Protein AF-A0A938VB19-F1 (afdb_monomer)

Secondary structure (DSSP, 8-state):
-EEEEEEEEEEEEE-SSS-EEEEEEEEEEEESSPPTTHHHHHHHHHHHHHSSEEEEEEEEEEEEE-HHHHHHHSEEETTEEEEEEE-

Radius of gyration: 13.33 Å; Cα contacts (8 Å, |Δi|>4): 165; chains: 1; bounding box: 31×25×37 Å

pLDDT: mean 94.77, std 3.01, range [77.88, 98.06]

Sequence (87 aa):
MERFAIVLFRLIAPDGNGGFLDVGGGVVLLAEPRPENWHMRFSAIARKRFRRILGACVESGYATLNRGLVESYCHFEEGIFWQGGER

Nearest PDB structures (foldseek):
  5tzn-assembly1_F  TM=3.719E-01  e=1.999E-01  Murid betaherpesvirus 1
  5fll-assembly1_A  TM=4.500E-01  e=4.226E+00  Bacillus subtilis
  5fll-assembly1_B  TM=3.537E-01  e=3.783E+00  Bacillus subtilis
  6zu5-assembly1_LS0  TM=3.682E-01  e=7.361E+00  Paranosema locustae
  5h7f-assembly1_A  TM=1.844E-01  e=9.189E+00  Deinococcus radiodurans

Structure (mmCIF, N/CA/C/O backbone):
data_AF-A0A938VB19-F1
#
_entry.id   AF-A0A938VB19-F1
#
loop_
_atom_site.group_PDB
_atom_site.id
_atom_site.type_symbol
_atom_site.label_atom_id
_atom_site.label_alt_id
_atom_site.label_comp_id
_atom_site.label_asym_id
_atom_site.label_entity_id
_atom_site.label_seq_id
_atom_site.pdbx_PDB_ins_code
_atom_site.Cartn_x
_atom_site.Cartn_y
_atom_site.Cartn_z
_atom_site.occupancy
_atom_site.B_iso_or_equiv
_atom_site.auth_seq_id
_atom_site.auth_comp_id
_atom_site.auth_asym_id
_atom_site.auth_atom_id
_atom_site.pdbx_PDB_model_num
ATOM 1 N N . MET A 1 1 ? -15.302 2.835 15.194 1.00 91.62 1 MET A N 1
ATOM 2 C CA . MET A 1 1 ? -15.193 3.007 13.729 1.00 91.62 1 MET A CA 1
ATOM 3 C C . MET A 1 1 ? -14.335 4.236 13.485 1.00 91.62 1 MET A C 1
ATOM 5 O O . MET A 1 1 ? -14.480 5.190 14.235 1.00 91.62 1 MET A O 1
ATOM 9 N N . GLU A 1 2 ? -13.435 4.195 12.512 1.00 95.88 2 GLU A N 1
ATOM 10 C CA . GLU A 1 2 ? -12.429 5.228 12.227 1.00 95.88 2 GLU A CA 1
ATOM 11 C C . GLU A 1 2 ? -12.430 5.522 10.719 1.00 95.88 2 GLU A C 1
ATOM 13 O O . GLU A 1 2 ? -12.738 4.636 9.918 1.00 95.88 2 GLU A O 1
ATOM 18 N N . ARG A 1 3 ? -12.160 6.771 10.325 1.00 97.44 3 ARG A N 1
ATOM 19 C CA . ARG A 1 3 ? -12.117 7.174 8.913 1.00 97.44 3 ARG A CA 1
ATOM 20 C C . ARG A 1 3 ? -10.715 6.938 8.364 1.00 97.44 3 ARG A C 1
ATOM 22 O O . ARG A 1 3 ? -9.742 7.379 8.964 1.00 97.44 3 ARG A O 1
ATOM 29 N N . PHE A 1 4 ? -10.635 6.291 7.210 1.00 97.88 4 PHE A N 1
ATOM 30 C CA . PHE A 1 4 ? -9.394 6.027 6.499 1.00 97.88 4 PHE A CA 1
ATOM 31 C C . PHE A 1 4 ? -9.439 6.656 5.111 1.00 97.88 4 PHE A C 1
ATOM 33 O O . PHE A 1 4 ? -10.445 6.519 4.410 1.00 97.88 4 PHE A O 1
ATOM 40 N N . ALA A 1 5 ? -8.350 7.300 4.698 1.00 97.50 5 ALA A N 1
ATOM 41 C CA . ALA A 1 5 ? -8.089 7.551 3.288 1.00 97.50 5 ALA A CA 1
ATOM 42 C C . ALA A 1 5 ? -7.624 6.250 2.624 1.00 97.50 5 ALA A C 1
ATOM 44 O O . ALA A 1 5 ? -6.787 5.526 3.170 1.00 97.50 5 ALA A O 1
ATOM 45 N N . ILE A 1 6 ? -8.170 5.968 1.446 1.00 97.62 6 ILE A N 1
ATOM 46 C CA . ILE A 1 6 ? -7.849 4.794 0.640 1.00 97.62 6 ILE A CA 1
ATOM 47 C C . ILE A 1 6 ? -6.977 5.249 -0.519 1.00 97.62 6 ILE A C 1
ATOM 49 O O . ILE A 1 6 ? -7.406 6.056 -1.346 1.00 97.62 6 ILE A O 1
ATOM 53 N N . VAL A 1 7 ? -5.770 4.703 -0.609 1.00 98.06 7 VAL A N 1
ATOM 54 C CA . VAL A 1 7 ? -4.837 5.008 -1.691 1.00 98.06 7 VAL A CA 1
ATOM 55 C C . VAL A 1 7 ? -4.438 3.726 -2.397 1.00 98.06 7 VAL A C 1
ATOM 57 O O . VAL A 1 7 ? -3.956 2.788 -1.773 1.00 98.06 7 VAL A O 1
ATOM 60 N N . LEU A 1 8 ? -4.616 3.679 -3.711 1.00 98.00 8 LEU A N 1
ATOM 61 C CA . LEU A 1 8 ? -4.107 2.592 -4.536 1.00 98.00 8 LEU A CA 1
ATOM 62 C C . LEU A 1 8 ? -2.647 2.873 -4.872 1.00 98.00 8 LEU A C 1
ATOM 64 O O . LEU A 1 8 ? -2.327 3.972 -5.323 1.00 98.00 8 LEU A O 1
ATOM 68 N N . PHE A 1 9 ? -1.770 1.892 -4.683 1.00 97.19 9 PHE A N 1
ATOM 69 C CA . PHE A 1 9 ? -0.360 2.014 -5.042 1.00 97.19 9 PHE A CA 1
ATOM 70 C C . PHE A 1 9 ? 0.021 1.033 -6.144 1.00 97.19 9 PHE A C 1
ATOM 72 O O . PHE A 1 9 ? -0.519 -0.073 -6.228 1.00 97.19 9 PHE A O 1
ATOM 79 N N . ARG A 1 10 ? 0.994 1.431 -6.964 1.00 96.88 10 ARG A N 1
ATOM 80 C CA . ARG A 1 10 ? 1.662 0.559 -7.933 1.00 96.88 10 ARG A CA 1
ATOM 81 C C . ARG A 1 10 ? 3.106 0.309 -7.532 1.00 96.88 10 ARG A C 1
ATOM 83 O O . ARG A 1 10 ? 3.759 1.179 -6.958 1.00 96.88 10 ARG A O 1
ATOM 90 N N . LEU A 1 11 ? 3.606 -0.871 -7.869 1.00 96.56 11 LEU A N 1
ATOM 91 C CA . LEU A 1 11 ? 5.027 -1.195 -7.821 1.00 96.56 11 LEU A CA 1
ATOM 92 C C . LEU A 1 11 ? 5.550 -1.263 -9.246 1.00 96.56 11 LEU A C 1
ATOM 94 O O . LEU A 1 11 ? 4.916 -1.882 -10.101 1.00 96.56 11 LEU A O 1
ATOM 98 N N . ILE A 1 12 ? 6.707 -0.652 -9.481 1.00 95.88 12 ILE A N 1
ATOM 99 C CA . ILE A 1 12 ? 7.333 -0.617 -10.801 1.00 95.88 12 ILE A CA 1
ATOM 100 C C . ILE A 1 12 ? 8.756 -1.176 -10.768 1.00 95.88 12 ILE A C 1
ATOM 102 O O . ILE A 1 12 ? 9.453 -1.106 -9.747 1.00 95.88 12 ILE A O 1
ATOM 106 N N . ALA A 1 13 ? 9.190 -1.721 -11.903 1.00 94.31 13 ALA A N 1
ATOM 107 C CA . ALA A 1 13 ? 10.560 -2.167 -12.142 1.00 94.31 13 ALA A CA 1
ATOM 108 C C . ALA A 1 13 ? 11.056 -1.690 -13.520 1.00 94.31 13 ALA A C 1
ATOM 110 O O . ALA A 1 13 ? 10.232 -1.523 -14.420 1.00 94.31 13 ALA A O 1
ATOM 111 N N . PRO A 1 14 ? 12.372 -1.478 -13.705 1.00 94.12 14 PRO A N 1
ATOM 112 C CA . PRO A 1 14 ? 12.935 -1.171 -15.018 1.00 94.12 14 PRO A CA 1
ATOM 113 C C . PRO A 1 14 ? 12.666 -2.297 -16.022 1.00 94.12 14 PRO A C 1
ATOM 115 O O . PRO A 1 14 ? 12.786 -3.471 -15.676 1.00 94.12 14 PRO A O 1
ATOM 118 N N . ASP A 1 15 ? 12.353 -1.939 -17.264 1.00 93.38 15 ASP A N 1
ATOM 119 C CA . ASP A 1 15 ? 12.028 -2.892 -18.337 1.00 93.38 15 ASP A CA 1
ATOM 120 C C . ASP A 1 15 ? 13.231 -3.317 -19.199 1.00 93.38 15 ASP A C 1
ATOM 122 O O . ASP A 1 15 ? 13.088 -4.105 -20.130 1.00 93.38 15 ASP A O 1
ATOM 126 N N . GLY A 1 16 ? 14.421 -2.790 -18.895 1.00 88.75 16 GLY A N 1
ATOM 127 C CA . GLY A 1 16 ? 15.654 -3.019 -19.657 1.00 88.75 16 GLY A CA 1
ATOM 128 C C . GLY A 1 16 ? 15.837 -2.110 -20.881 1.00 88.75 16 GLY A C 1
ATOM 129 O O . GLY A 1 16 ? 16.953 -2.018 -21.383 1.00 88.75 16 GLY A O 1
ATOM 130 N N . ASN A 1 17 ? 14.802 -1.378 -21.304 1.00 92.88 17 ASN A N 1
ATOM 131 C CA . ASN A 1 17 ? 14.798 -0.468 -22.459 1.00 92.88 17 ASN A CA 1
ATOM 132 C C . ASN A 1 17 ? 14.716 1.016 -22.052 1.00 92.88 17 ASN A C 1
ATOM 134 O O . ASN A 1 17 ? 14.410 1.882 -22.870 1.00 92.88 17 ASN A O 1
ATOM 138 N N . GLY A 1 18 ? 14.984 1.317 -20.779 1.00 88.50 18 GLY A N 1
ATOM 139 C CA . GLY A 1 18 ? 14.883 2.667 -20.217 1.00 88.50 18 GLY A CA 1
ATOM 140 C C . GLY A 1 18 ? 13.469 3.059 -19.773 1.00 88.50 18 GLY A C 1
ATOM 141 O O . GLY A 1 18 ? 13.271 4.192 -19.337 1.00 88.50 18 GLY A O 1
ATOM 142 N N . GLY A 1 19 ? 12.505 2.140 -19.854 1.00 93.62 19 GLY A N 1
ATOM 143 C CA . GLY A 1 19 ? 11.149 2.294 -19.346 1.00 93.62 19 GLY A CA 1
ATOM 144 C C . GLY A 1 19 ? 10.939 1.637 -17.981 1.00 93.62 19 GLY A C 1
ATOM 145 O O . GLY A 1 19 ? 11.852 1.087 -17.356 1.00 93.62 19 GLY A O 1
ATOM 146 N N . PHE A 1 20 ? 9.691 1.696 -17.520 1.00 94.81 20 PHE A N 1
ATOM 147 C CA . PHE A 1 20 ? 9.232 1.043 -16.299 1.00 94.81 20 PHE A CA 1
ATOM 148 C C . PHE A 1 20 ? 7.985 0.214 -16.594 1.00 94.81 20 PHE A C 1
ATOM 150 O O . PHE A 1 20 ? 7.094 0.656 -17.318 1.00 94.81 20 PHE A O 1
ATOM 157 N N . LEU A 1 21 ? 7.909 -0.967 -15.987 1.00 94.75 21 LEU A N 1
ATOM 158 C CA . LEU A 1 21 ? 6.751 -1.852 -16.046 1.00 94.75 21 LEU A CA 1
ATOM 159 C C . LEU A 1 21 ? 6.086 -1.946 -14.679 1.00 94.75 21 LEU A C 1
ATOM 161 O O . LEU A 1 21 ? 6.766 -1.988 -13.651 1.00 94.75 21 LEU A O 1
ATOM 165 N N . ASP A 1 22 ? 4.757 -2.035 -14.689 1.00 94.88 22 ASP A N 1
ATOM 166 C CA . ASP A 1 22 ? 3.963 -2.357 -13.508 1.00 94.88 22 ASP A CA 1
ATOM 167 C C . ASP A 1 22 ? 4.185 -3.830 -13.136 1.00 94.88 22 ASP A C 1
ATOM 169 O O . ASP A 1 22 ? 3.838 -4.740 -13.890 1.00 94.88 22 ASP A O 1
ATOM 173 N N . VAL A 1 23 ? 4.740 -4.062 -11.949 1.00 95.50 23 VAL A N 1
ATOM 174 C CA . VAL A 1 23 ? 5.068 -5.403 -11.431 1.00 95.50 23 VAL A CA 1
ATOM 175 C C . VAL A 1 23 ? 4.244 -5.783 -10.206 1.00 95.50 23 VAL A C 1
ATOM 177 O O . VAL A 1 23 ? 4.454 -6.835 -9.615 1.00 95.50 23 VAL A O 1
ATOM 180 N N . GLY A 1 24 ? 3.309 -4.932 -9.791 1.00 96.06 24 GLY A N 1
ATOM 181 C CA . GLY A 1 24 ? 2.519 -5.168 -8.594 1.00 96.06 24 GLY A CA 1
ATOM 182 C C . GLY A 1 24 ? 1.753 -3.943 -8.134 1.00 96.06 24 GLY A C 1
ATOM 183 O O . GLY A 1 24 ? 1.720 -2.906 -8.801 1.00 96.06 24 GLY A O 1
ATOM 184 N N . GLY A 1 25 ? 1.141 -4.066 -6.966 1.00 96.38 25 GLY A N 1
ATOM 185 C CA . GLY A 1 25 ? 0.384 -2.989 -6.356 1.00 96.38 25 GLY A CA 1
ATOM 186 C C . GLY A 1 25 ? -0.531 -3.467 -5.245 1.00 96.38 25 GLY A C 1
ATOM 187 O O . GLY A 1 25 ? -0.489 -4.624 -4.820 1.00 96.38 25 GLY A O 1
ATOM 188 N N . GLY A 1 26 ? -1.370 -2.551 -4.785 1.00 96.94 26 GLY A N 1
ATOM 189 C CA . GLY A 1 26 ? -2.295 -2.823 -3.703 1.00 96.94 26 GLY A CA 1
ATOM 190 C C . GLY A 1 26 ? -2.964 -1.569 -3.175 1.00 96.94 26 GLY A C 1
ATOM 191 O O . GLY A 1 26 ? -3.131 -0.580 -3.892 1.00 96.94 26 GLY A O 1
ATOM 192 N N . VAL A 1 27 ? -3.334 -1.624 -1.902 1.00 97.62 27 VAL A N 1
ATOM 193 C CA . VAL A 1 27 ? -4.001 -0.545 -1.183 1.00 97.62 27 VAL A CA 1
ATOM 194 C C . VAL A 1 27 ? -3.197 -0.137 0.045 1.00 97.62 27 VAL A C 1
ATOM 196 O O . VAL A 1 27 ? -2.653 -0.975 0.760 1.00 97.62 27 VAL A O 1
ATOM 199 N N . VAL A 1 28 ? -3.148 1.165 0.289 1.00 97.75 28 VAL A N 1
ATOM 200 C CA . VAL A 1 28 ? -2.729 1.795 1.535 1.00 97.75 28 VAL A CA 1
ATOM 201 C C . VAL A 1 28 ? -3.970 2.380 2.198 1.00 97.75 28 VAL A C 1
ATOM 203 O O . VAL A 1 28 ? -4.762 3.067 1.550 1.00 97.75 28 VAL A O 1
ATOM 206 N N . LEU A 1 29 ? -4.129 2.117 3.490 1.00 97.62 29 LEU A N 1
ATOM 207 C CA . LEU A 1 29 ? -5.160 2.705 4.331 1.00 97.62 29 LEU A CA 1
ATOM 208 C C . LEU A 1 29 ? -4.483 3.612 5.362 1.00 97.62 29 LEU A C 1
ATOM 210 O O . LEU A 1 29 ? -3.642 3.176 6.151 1.00 97.62 29 LEU A O 1
ATOM 214 N N . LEU A 1 30 ? -4.849 4.889 5.347 1.00 97.12 30 LEU A N 1
ATOM 215 C CA . LEU A 1 30 ? -4.291 5.902 6.240 1.00 97.12 30 LEU A CA 1
ATOM 216 C C . LEU A 1 30 ? -5.386 6.382 7.178 1.00 97.12 30 LEU A C 1
ATOM 218 O O . LEU A 1 30 ? -6.364 6.964 6.717 1.00 97.12 30 LEU A O 1
ATOM 222 N N . ALA A 1 31 ? -5.227 6.125 8.473 1.00 95.94 31 ALA A N 1
ATOM 223 C CA . ALA A 1 31 ? -6.112 6.672 9.493 1.00 95.94 31 ALA A CA 1
ATOM 224 C C . ALA A 1 31 ? -6.102 8.206 9.433 1.00 95.94 31 ALA A C 1
ATOM 226 O O . ALA A 1 31 ? -5.032 8.805 9.335 1.00 95.94 31 ALA A O 1
ATOM 227 N N . GLU A 1 32 ? -7.278 8.830 9.485 1.00 95.38 32 GLU A N 1
ATOM 228 C CA . GLU A 1 32 ? -7.402 10.286 9.525 1.00 95.38 32 GLU A CA 1
ATOM 229 C C . GLU A 1 32 ? -7.302 10.815 10.971 1.00 95.38 32 GLU A C 1
ATOM 231 O O . GLU A 1 32 ? -7.997 10.298 11.851 1.00 95.38 32 GLU A O 1
ATOM 236 N N . PRO A 1 33 ? -6.501 11.867 11.232 1.00 93.75 33 PRO A N 1
ATOM 237 C CA . PRO A 1 33 ? -5.689 12.614 10.268 1.00 93.75 33 PRO A CA 1
ATOM 238 C C . PRO A 1 33 ? -4.440 11.841 9.822 1.00 93.75 33 PRO A C 1
ATOM 240 O O . PRO A 1 33 ? -3.680 11.329 10.650 1.00 93.75 33 PRO A O 1
ATOM 243 N N . ARG A 1 34 ? -4.198 11.790 8.506 1.00 92.00 34 ARG A N 1
ATOM 244 C CA . ARG A 1 34 ? -3.036 11.072 7.963 1.00 92.00 34 ARG A CA 1
ATOM 245 C C . ARG A 1 34 ? -1.726 11.845 8.170 1.00 92.00 34 ARG A C 1
ATOM 247 O O . ARG A 1 34 ? -1.722 13.072 8.064 1.00 92.00 34 ARG A O 1
ATOM 254 N N . PRO A 1 35 ? -0.585 11.163 8.383 1.00 90.19 35 PRO A N 1
ATOM 255 C CA . PRO A 1 35 ? 0.714 11.828 8.442 1.00 90.19 35 PRO A CA 1
ATOM 256 C C . PRO A 1 35 ? 1.047 12.519 7.113 1.00 90.19 35 PRO A C 1
ATOM 258 O O . PRO A 1 35 ? 0.973 11.885 6.065 1.00 90.19 35 PRO A O 1
ATOM 261 N N . GLU A 1 36 ? 1.504 13.773 7.133 1.00 92.94 36 GLU A N 1
ATOM 262 C CA . GLU A 1 36 ? 1.904 14.495 5.907 1.00 92.94 36 GLU A CA 1
ATOM 263 C C . GLU A 1 36 ? 3.002 13.761 5.122 1.00 92.94 36 GLU A C 1
ATOM 265 O O . GLU A 1 36 ? 3.015 13.741 3.894 1.00 92.94 36 GLU A O 1
ATOM 270 N N . ASN A 1 37 ? 3.904 13.086 5.838 1.00 95.19 37 ASN A N 1
ATOM 271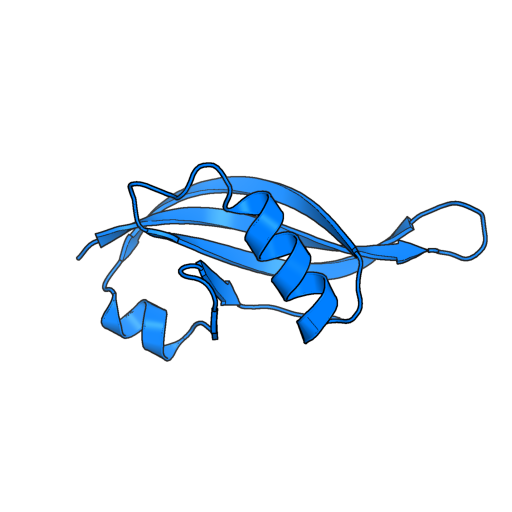 C CA . ASN A 1 37 ? 5.016 12.341 5.258 1.00 95.19 37 ASN A CA 1
ATOM 272 C C . ASN A 1 37 ? 4.699 10.871 4.939 1.00 95.19 37 ASN A C 1
ATOM 274 O O . ASN A 1 37 ? 5.630 10.081 4.749 1.00 95.19 37 ASN A O 1
ATOM 278 N N . TRP A 1 38 ? 3.422 10.480 4.873 1.00 95.12 38 TRP A N 1
ATOM 279 C CA . TRP A 1 38 ? 3.035 9.086 4.643 1.00 95.12 38 TRP A CA 1
ATOM 280 C C . TRP A 1 38 ? 3.648 8.509 3.358 1.00 95.12 38 TRP A C 1
ATOM 282 O O . TRP A 1 38 ? 4.102 7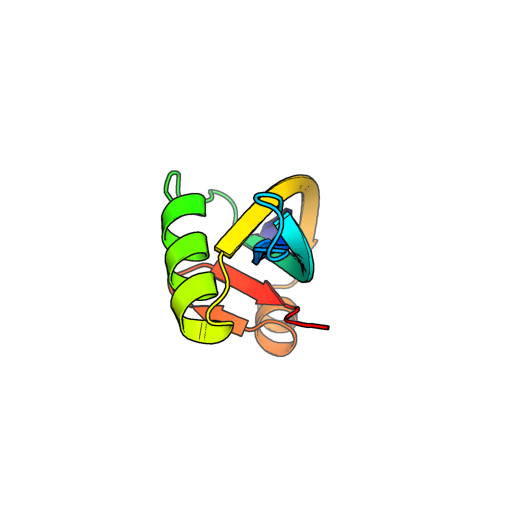.368 3.367 1.00 95.12 38 TRP A O 1
ATOM 292 N N . HIS A 1 39 ? 3.741 9.296 2.278 1.00 94.94 39 HIS A N 1
ATOM 293 C CA . HIS A 1 39 ? 4.318 8.845 1.006 1.00 94.94 39 HIS A CA 1
ATOM 294 C C . HIS A 1 39 ? 5.785 8.423 1.155 1.00 94.94 39 HIS A C 1
ATOM 296 O O . HIS A 1 39 ? 6.199 7.400 0.609 1.00 94.94 39 HIS A O 1
ATOM 302 N N . MET A 1 40 ? 6.578 9.192 1.910 1.00 94.44 40 MET A N 1
ATOM 303 C CA . MET A 1 40 ? 7.992 8.882 2.144 1.00 94.44 40 MET A CA 1
ATOM 304 C C . MET A 1 40 ? 8.146 7.609 2.980 1.00 94.44 40 MET A C 1
ATOM 306 O O . MET A 1 40 ? 8.953 6.748 2.632 1.00 94.44 40 MET A O 1
ATOM 310 N N . ARG A 1 41 ? 7.322 7.454 4.024 1.00 95.44 41 ARG A N 1
ATOM 311 C CA . ARG A 1 41 ? 7.279 6.234 4.848 1.00 95.44 41 ARG A CA 1
ATOM 312 C C . ARG A 1 41 ? 6.882 5.017 4.017 1.00 95.44 41 ARG A C 1
ATOM 314 O O . ARG A 1 41 ? 7.561 3.995 4.039 1.00 95.44 41 ARG A O 1
ATOM 321 N N . PHE A 1 42 ? 5.836 5.138 3.200 1.00 95.69 42 PHE A N 1
ATOM 322 C CA . PHE A 1 42 ? 5.384 4.023 2.374 1.00 95.69 42 PHE A CA 1
ATOM 323 C C . PHE A 1 42 ? 6.386 3.659 1.271 1.00 95.69 42 PHE A C 1
ATOM 325 O O . PHE A 1 42 ? 6.568 2.483 0.971 1.00 95.69 42 PHE A O 1
ATOM 332 N N . SER A 1 43 ? 7.118 4.633 0.724 1.00 94.75 43 SER A N 1
ATOM 333 C CA . SER A 1 43 ? 8.235 4.366 -0.192 1.00 94.75 43 SER A CA 1
ATOM 334 C C . SER A 1 43 ? 9.350 3.550 0.479 1.00 94.75 43 SER A C 1
ATOM 336 O O . SER A 1 43 ? 9.888 2.618 -0.125 1.00 94.75 43 SER A O 1
ATOM 338 N N . ALA A 1 44 ? 9.662 3.829 1.751 1.00 94.25 44 ALA A N 1
ATOM 339 C CA . ALA A 1 44 ? 10.612 3.032 2.530 1.00 94.25 44 ALA A CA 1
ATOM 340 C C . ALA A 1 44 ? 10.099 1.602 2.784 1.00 94.25 44 ALA A C 1
ATOM 342 O O . ALA A 1 44 ? 10.846 0.639 2.586 1.00 94.25 44 ALA A O 1
ATOM 343 N N . ILE A 1 45 ? 8.815 1.451 3.131 1.00 94.19 45 ILE A N 1
ATOM 344 C CA . ILE A 1 45 ? 8.157 0.143 3.276 1.00 94.19 45 ILE A CA 1
ATOM 345 C C . ILE A 1 45 ? 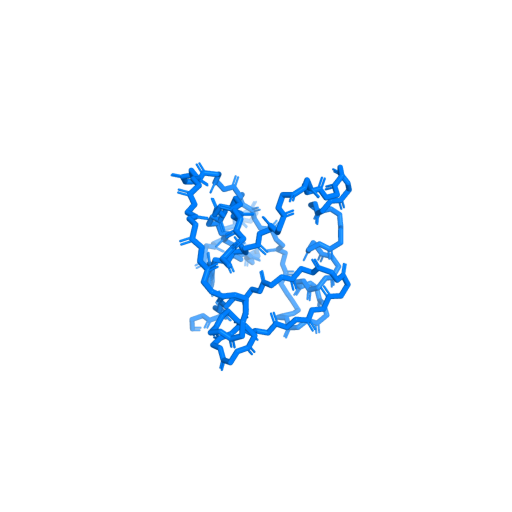8.235 -0.644 1.962 1.00 94.19 45 ILE A C 1
ATOM 347 O O . ILE A 1 45 ? 8.675 -1.793 1.969 1.00 94.19 45 ILE A O 1
ATOM 351 N N . ALA A 1 46 ? 7.893 -0.028 0.828 1.00 93.75 46 ALA A N 1
ATOM 352 C CA . ALA A 1 46 ? 7.903 -0.690 -0.474 1.00 93.75 46 ALA A CA 1
ATOM 353 C C . ALA A 1 46 ? 9.302 -1.206 -0.858 1.00 93.75 46 ALA A C 1
ATOM 355 O O . ALA A 1 46 ? 9.451 -2.350 -1.298 1.00 93.75 46 ALA A O 1
ATOM 356 N N . ARG A 1 47 ? 10.347 -0.405 -0.606 1.00 92.25 47 ARG A N 1
ATOM 357 C CA . ARG A 1 47 ? 11.747 -0.818 -0.808 1.00 92.25 47 ARG A CA 1
ATOM 358 C C . ARG A 1 47 ? 12.137 -1.990 0.091 1.00 92.25 47 ARG A C 1
ATOM 360 O O . ARG A 1 47 ? 12.819 -2.903 -0.366 1.00 92.25 47 ARG A O 1
ATOM 367 N N . LYS A 1 48 ? 11.706 -1.983 1.354 1.00 93.19 48 LYS A N 1
ATOM 368 C CA . LYS A 1 48 ? 12.032 -3.030 2.332 1.00 93.19 48 LYS A CA 1
ATOM 369 C C . LYS A 1 48 ? 11.295 -4.342 2.054 1.00 93.19 48 LYS A C 1
ATOM 371 O O . LYS A 1 48 ? 11.900 -5.406 2.162 1.00 93.19 48 LYS A O 1
ATOM 376 N N . ARG A 1 49 ? 10.000 -4.272 1.732 1.00 94.38 49 ARG A N 1
ATOM 377 C CA . ARG A 1 49 ? 9.110 -5.440 1.629 1.00 94.38 49 ARG A CA 1
ATOM 378 C C . ARG A 1 49 ? 9.091 -6.070 0.249 1.00 94.38 49 ARG A C 1
ATOM 380 O O . ARG A 1 49 ? 9.129 -7.289 0.166 1.00 94.38 49 ARG A O 1
ATOM 387 N N . PHE A 1 50 ? 9.099 -5.260 -0.805 1.00 91.62 50 PHE A N 1
ATOM 388 C CA . PHE A 1 50 ? 8.998 -5.753 -2.181 1.00 91.62 50 PHE A CA 1
ATOM 389 C C . PHE A 1 50 ? 10.315 -5.646 -2.945 1.00 91.62 50 PHE A C 1
ATOM 391 O O . PHE A 1 50 ? 10.432 -6.172 -4.041 1.00 91.62 50 PHE A O 1
ATOM 398 N N . ARG A 1 51 ? 11.316 -4.922 -2.416 1.00 89.19 51 ARG A N 1
ATOM 399 C CA . ARG A 1 51 ? 12.546 -4.577 -3.160 1.00 89.19 51 ARG A CA 1
ATOM 400 C C . ARG A 1 51 ? 12.242 -3.907 -4.512 1.00 89.19 51 ARG A C 1
ATOM 402 O O . ARG A 1 51 ? 13.026 -4.007 -5.453 1.00 89.19 51 ARG A O 1
ATOM 409 N N . ARG A 1 52 ? 11.105 -3.203 -4.597 1.00 90.56 52 ARG A N 1
ATOM 410 C CA . ARG A 1 52 ? 10.635 -2.466 -5.778 1.00 90.56 52 ARG A CA 1
ATOM 411 C C . ARG A 1 52 ? 10.546 -0.976 -5.517 1.00 90.56 52 ARG A C 1
ATOM 413 O O . ARG A 1 52 ? 10.595 -0.506 -4.379 1.00 90.56 52 ARG A O 1
ATOM 420 N N . ILE A 1 53 ? 10.412 -0.240 -6.612 1.00 92.94 53 ILE A N 1
ATOM 421 C CA . ILE A 1 53 ? 10.167 1.192 -6.591 1.00 92.94 53 ILE A CA 1
ATOM 422 C C . ILE A 1 53 ? 8.664 1.396 -6.411 1.00 92.94 53 ILE A C 1
ATOM 424 O O . ILE A 1 53 ? 7.855 0.801 -7.128 1.00 92.94 53 ILE A O 1
ATOM 428 N N . LEU A 1 54 ? 8.296 2.240 -5.447 1.00 95.69 54 LEU A N 1
ATOM 429 C CA . LEU A 1 54 ? 6.931 2.732 -5.336 1.00 95.69 54 LEU A CA 1
ATOM 430 C C . LEU A 1 54 ? 6.640 3.618 -6.552 1.00 95.69 54 LEU A C 1
ATOM 432 O O . LEU A 1 54 ? 7.297 4.641 -6.744 1.00 95.69 54 LEU A O 1
ATOM 436 N N . GLY A 1 55 ? 5.689 3.191 -7.374 1.00 94.94 55 GLY A N 1
ATOM 437 C CA . GLY A 1 55 ? 5.207 3.939 -8.525 1.00 94.94 55 GLY A CA 1
ATOM 438 C C . GLY A 1 55 ? 4.095 4.914 -8.146 1.00 94.94 55 GLY A C 1
ATOM 439 O O . GLY A 1 55 ? 4.059 5.472 -7.047 1.00 94.94 55 GLY A O 1
ATOM 440 N N . ALA A 1 56 ? 3.160 5.111 -9.076 1.00 94.44 56 ALA A N 1
ATOM 441 C CA . ALA A 1 56 ? 2.026 6.001 -8.870 1.00 94.44 56 ALA A CA 1
ATOM 442 C C . ALA A 1 56 ? 1.174 5.578 -7.659 1.00 94.44 56 ALA A C 1
ATOM 444 O O . ALA A 1 56 ? 0.878 4.396 -7.463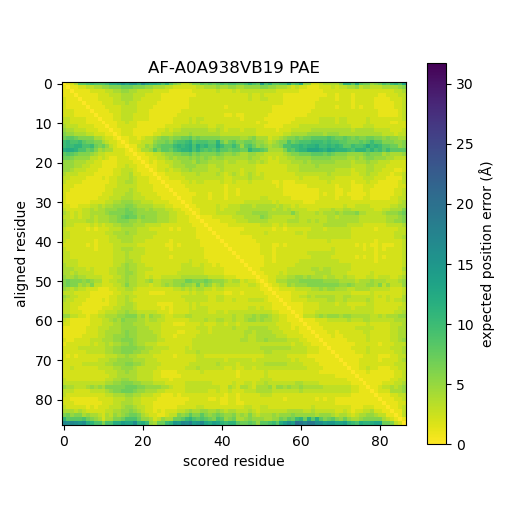 1.00 94.44 56 ALA A O 1
ATOM 445 N N . CYS A 1 57 ? 0.756 6.576 -6.882 1.00 96.50 57 CYS A N 1
ATOM 446 C CA . CYS A 1 57 ? -0.211 6.442 -5.801 1.00 96.50 57 CYS A CA 1
ATOM 447 C C . CYS A 1 57 ? -1.439 7.287 -6.145 1.00 96.50 57 CYS A C 1
ATOM 449 O O . CYS A 1 57 ? -1.299 8.475 -6.431 1.00 96.50 57 CYS A O 1
ATOM 451 N N . VAL A 1 58 ? -2.625 6.685 -6.124 1.00 96.88 58 VAL A N 1
ATOM 452 C CA . VAL A 1 58 ? -3.885 7.346 -6.483 1.00 96.88 58 VAL A CA 1
ATOM 453 C C . VAL A 1 58 ? -4.838 7.264 -5.304 1.00 96.88 58 VAL A C 1
ATOM 455 O O . VAL A 1 58 ? -5.236 6.173 -4.899 1.00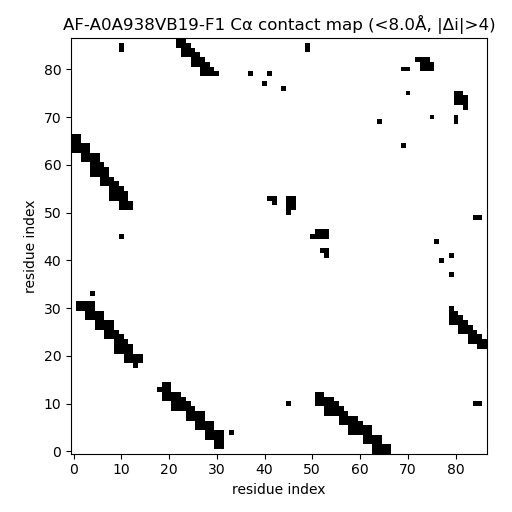 96.88 58 VAL A O 1
ATOM 458 N N . GLU A 1 59 ? -5.201 8.413 -4.742 1.00 96.12 59 GLU A N 1
ATOM 459 C CA . GLU A 1 59 ? -6.241 8.471 -3.721 1.00 96.12 59 GLU A CA 1
ATOM 460 C C . GLU A 1 59 ? -7.593 8.124 -4.352 1.00 96.12 59 GLU A C 1
ATOM 462 O O . GLU A 1 59 ? -8.041 8.775 -5.293 1.00 96.12 59 GLU A O 1
ATOM 467 N N . SER A 1 60 ? -8.228 7.072 -3.842 1.00 95.69 60 SER A N 1
ATOM 468 C CA . SER A 1 60 ? -9.526 6.595 -4.323 1.00 95.69 60 SER A CA 1
ATOM 469 C C . SER A 1 60 ? -10.696 7.170 -3.519 1.00 95.69 60 SER A C 1
ATOM 471 O O . SER A 1 60 ? -11.845 7.006 -3.927 1.00 95.69 60 SER A O 1
ATOM 473 N N . GLY A 1 61 ? -10.425 7.805 -2.376 1.00 96.75 61 GLY A N 1
ATOM 474 C CA . GLY A 1 61 ? -11.423 8.412 -1.500 1.00 96.75 61 GLY A CA 1
ATOM 475 C C . GLY A 1 61 ? -11.272 7.974 -0.046 1.00 96.75 61 GLY A C 1
ATOM 476 O O . GLY A 1 61 ? -10.170 7.696 0.424 1.00 96.75 61 GLY A O 1
ATOM 477 N N . TYR A 1 62 ? -12.397 7.910 0.667 1.00 97.38 62 TYR A N 1
ATOM 478 C CA . TYR A 1 62 ? -12.437 7.635 2.102 1.00 97.38 62 TYR A CA 1
ATOM 479 C C . TYR A 1 62 ? -13.428 6.525 2.442 1.00 97.38 62 TYR A C 1
ATOM 481 O O . TYR A 1 62 ? -14.475 6.410 1.807 1.00 97.38 62 TYR A O 1
ATOM 489 N N . ALA A 1 63 ? -13.144 5.778 3.508 1.00 96.62 63 ALA A N 1
ATOM 490 C CA . ALA A 1 63 ? -14.094 4.854 4.117 1.00 96.62 63 ALA A CA 1
ATOM 491 C C . ALA A 1 63 ? -14.060 4.932 5.643 1.00 96.62 63 ALA A C 1
ATOM 493 O O . ALA A 1 63 ? -13.020 5.187 6.246 1.00 96.62 63 ALA A O 1
ATOM 494 N N . THR A 1 64 ? -15.203 4.666 6.271 1.00 97.94 64 THR A N 1
ATOM 495 C CA . THR A 1 64 ? -15.308 4.511 7.724 1.00 97.94 64 THR A CA 1
ATOM 496 C C . THR A 1 64 ? -15.282 3.025 8.054 1.00 97.94 64 THR A C 1
ATOM 498 O O . THR A 1 64 ? -16.232 2.306 7.749 1.00 97.94 64 THR A O 1
ATOM 501 N N . LEU A 1 65 ? -14.194 2.556 8.662 1.00 96.25 65 LEU A N 1
ATOM 502 C CA . LEU A 1 65 ? -13.919 1.137 8.884 1.00 96.25 65 LEU A CA 1
ATOM 503 C C . LEU A 1 65 ? -13.764 0.820 10.376 1.00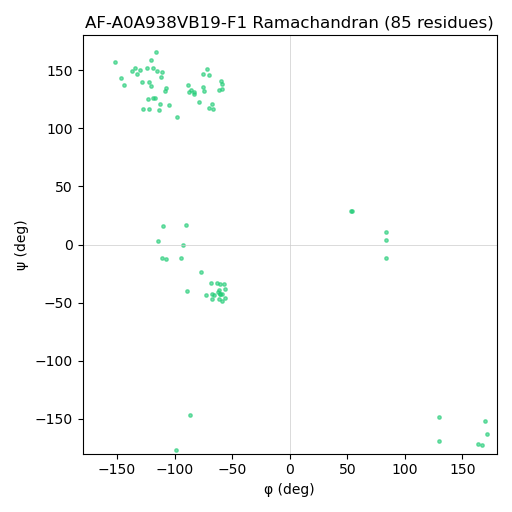 96.25 65 LEU A C 1
ATOM 505 O O . LEU A 1 65 ? -13.486 1.688 11.207 1.00 96.25 65 LEU A O 1
ATOM 509 N N . ASN A 1 66 ? -13.946 -0.450 10.736 1.00 97.06 66 ASN A N 1
ATOM 510 C CA . ASN A 1 66 ? -13.558 -0.936 12.056 1.00 97.06 66 ASN A CA 1
ATOM 511 C C . ASN A 1 66 ? -12.041 -1.164 12.068 1.00 97.06 66 ASN A C 1
ATOM 513 O O . ASN A 1 66 ? -11.536 -1.946 11.266 1.00 97.06 66 ASN A O 1
ATOM 517 N N . ARG A 1 67 ? -11.327 -0.510 12.990 1.00 95.19 67 ARG A N 1
ATOM 518 C CA . ARG A 1 67 ? -9.867 -0.601 13.085 1.00 95.19 67 ARG A CA 1
ATOM 519 C C . ARG A 1 67 ? -9.365 -2.030 13.308 1.00 95.19 67 ARG A C 1
ATOM 521 O O . ARG A 1 67 ? -8.431 -2.440 12.634 1.00 95.19 67 ARG A O 1
ATOM 528 N N . GLY A 1 68 ? -10.020 -2.798 14.178 1.00 95.75 68 GLY A N 1
ATOM 529 C CA . GLY A 1 68 ? -9.639 -4.188 14.440 1.00 95.75 68 GLY A CA 1
ATOM 530 C C . GLY A 1 68 ? -9.783 -5.079 13.202 1.00 95.75 68 GLY A C 1
ATOM 531 O O . GLY A 1 68 ? -8.964 -5.966 12.984 1.00 95.75 68 GLY A O 1
ATOM 532 N N . LEU A 1 69 ? -10.768 -4.802 12.335 1.00 94.62 69 LEU A N 1
ATOM 533 C CA . LEU A 1 69 ? -10.860 -5.482 11.038 1.00 94.62 69 LEU A CA 1
ATOM 534 C C . LEU A 1 69 ? -9.699 -5.082 10.123 1.00 94.62 69 LEU A C 1
ATOM 536 O O . LEU A 1 69 ? -9.053 -5.957 9.556 1.00 94.62 69 LEU A O 1
ATOM 540 N N . VAL A 1 70 ? -9.389 -3.789 10.009 1.00 96.88 70 VAL A N 1
ATOM 541 C CA . VAL A 1 70 ? -8.240 -3.324 9.212 1.00 96.88 70 VAL A CA 1
ATOM 542 C C . VAL A 1 70 ? -6.940 -3.989 9.679 1.00 96.88 70 VAL A C 1
ATOM 544 O O . VAL A 1 70 ? -6.211 -4.528 8.853 1.00 96.88 70 VAL A O 1
ATOM 547 N N . GLU A 1 71 ? -6.696 -4.034 10.988 1.00 95.94 71 GLU A N 1
ATOM 548 C CA . GLU A 1 71 ? -5.533 -4.691 11.599 1.00 95.94 71 GLU A CA 1
ATOM 549 C C . GLU A 1 71 ? -5.473 -6.198 11.300 1.00 95.94 71 GLU A C 1
ATOM 551 O O . GLU A 1 71 ? -4.387 -6.738 11.116 1.00 95.94 71 GLU A O 1
ATOM 556 N N . SER A 1 72 ? -6.620 -6.880 11.196 1.00 96.50 72 SER A N 1
ATOM 557 C CA . SER A 1 72 ? -6.666 -8.317 10.877 1.00 96.50 72 SER A CA 1
ATOM 558 C C . SER A 1 72 ? -6.422 -8.655 9.400 1.00 96.50 72 SER A C 1
ATOM 560 O O . SER A 1 72 ? -6.004 -9.770 9.097 1.00 96.50 72 SER A O 1
ATOM 562 N N . TYR A 1 73 ? -6.675 -7.714 8.482 1.00 95.81 73 TYR A N 1
ATOM 563 C CA . TYR A 1 73 ? -6.576 -7.943 7.032 1.00 95.81 73 TYR A CA 1
ATOM 564 C C . TYR A 1 73 ? -5.413 -7.210 6.361 1.00 95.81 73 TYR A C 1
ATOM 566 O O . TYR A 1 73 ? -5.132 -7.486 5.195 1.00 95.81 73 TYR A O 1
ATOM 574 N N . CYS A 1 74 ? -4.757 -6.277 7.050 1.00 97.62 74 CYS A N 1
ATOM 575 C CA . CYS A 1 74 ? -3.667 -5.476 6.500 1.00 97.62 74 CYS A CA 1
ATOM 576 C C . CYS A 1 74 ? -2.365 -5.709 7.261 1.00 97.62 74 CYS A C 1
ATOM 578 O O . CYS A 1 74 ? -2.343 -5.951 8.465 1.00 97.62 74 CYS A O 1
ATOM 580 N N . HIS A 1 75 ? -1.254 -5.529 6.560 1.00 97.25 75 HIS A N 1
ATOM 581 C CA . HIS A 1 75 ? 0.029 -5.300 7.199 1.00 97.25 75 HIS A CA 1
ATOM 582 C C . HIS A 1 75 ? 0.042 -3.909 7.837 1.00 97.25 75 HIS A C 1
ATOM 584 O O . HIS A 1 75 ? -0.541 -2.972 7.291 1.00 97.25 75 HIS A O 1
ATOM 590 N N . PHE A 1 76 ? 0.727 -3.766 8.972 1.00 95.69 76 PHE A N 1
ATOM 591 C CA . PHE A 1 76 ? 0.880 -2.489 9.665 1.00 95.69 76 PHE A CA 1
ATOM 592 C C . PHE A 1 76 ? 2.353 -2.195 9.948 1.00 95.69 76 PHE A C 1
ATOM 594 O O . PHE A 1 76 ? 3.009 -2.926 10.689 1.00 95.69 76 PHE A O 1
ATOM 601 N N . GLU A 1 77 ? 2.874 -1.118 9.359 1.00 94.81 77 GLU A N 1
ATOM 602 C CA . GLU A 1 77 ? 4.254 -0.658 9.547 1.00 94.81 77 GLU A CA 1
ATOM 603 C C . GLU A 1 77 ? 4.311 0.870 9.549 1.00 94.81 77 GLU A C 1
ATOM 605 O O . GLU A 1 77 ? 3.664 1.521 8.737 1.00 94.81 77 GLU A O 1
ATOM 610 N N . GLU A 1 78 ? 5.080 1.459 10.468 1.00 88.81 78 GLU A N 1
ATOM 611 C CA . GLU A 1 78 ? 5.305 2.917 10.554 1.00 88.81 78 GLU A CA 1
ATOM 612 C C . GLU A 1 78 ? 4.030 3.788 10.618 1.00 88.81 78 GLU A C 1
ATOM 614 O O . GLU A 1 78 ? 4.025 4.957 10.212 1.00 88.81 78 GLU A O 1
ATOM 619 N N . GLY A 1 79 ? 2.944 3.235 11.169 1.00 89.38 79 GLY A N 1
ATOM 620 C CA . GLY A 1 79 ? 1.649 3.916 11.244 1.00 89.38 79 GLY A CA 1
ATOM 621 C C . GLY A 1 79 ? 0.803 3.794 9.975 1.00 89.38 79 GLY A C 1
ATOM 622 O O . GLY A 1 79 ? -0.191 4.502 9.851 1.00 89.38 79 GLY A O 1
ATOM 623 N N . ILE A 1 80 ? 1.190 2.928 9.037 1.00 95.25 80 ILE A N 1
ATOM 624 C CA . ILE A 1 80 ? 0.539 2.759 7.741 1.00 95.25 80 ILE A CA 1
ATOM 625 C C . ILE A 1 80 ? 0.010 1.335 7.618 1.00 95.25 80 ILE A C 1
ATOM 627 O O . ILE A 1 80 ? 0.760 0.368 7.764 1.00 95.25 80 ILE A O 1
ATOM 631 N N . PHE A 1 81 ? -1.279 1.224 7.305 1.00 97.44 81 PHE A N 1
ATOM 632 C CA . PHE A 1 81 ? -1.891 -0.039 6.923 1.00 97.44 81 PHE A CA 1
ATOM 633 C C . PHE A 1 81 ? -1.766 -0.237 5.420 1.00 97.44 81 PHE A C 1
ATOM 635 O O . PHE A 1 81 ? -1.997 0.695 4.649 1.00 97.44 81 PHE A O 1
ATOM 642 N N . TRP A 1 82 ? -1.428 -1.443 4.985 1.00 97.44 82 TRP A N 1
ATOM 643 C CA . TRP A 1 82 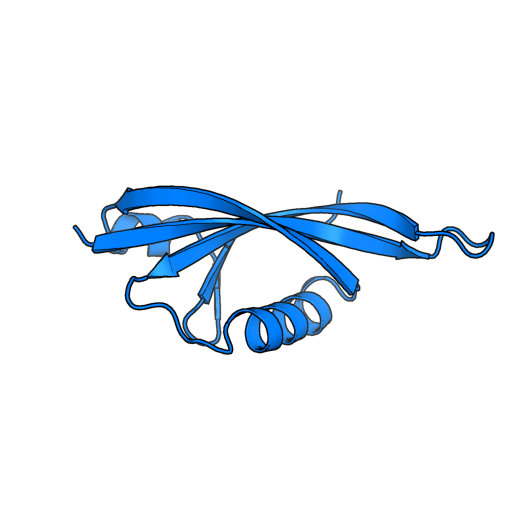? -1.362 -1.757 3.565 1.00 97.44 82 TRP A CA 1
ATOM 644 C C . TRP A 1 82 ? -1.643 -3.227 3.283 1.00 97.44 82 TRP A C 1
ATOM 646 O O . TRP A 1 82 ? -1.476 -4.094 4.140 1.00 97.44 82 TRP A O 1
ATOM 656 N N . GLN A 1 83 ? -2.068 -3.503 2.058 1.00 96.88 83 GLN A N 1
ATOM 657 C CA . GLN A 1 83 ? -2.260 -4.852 1.5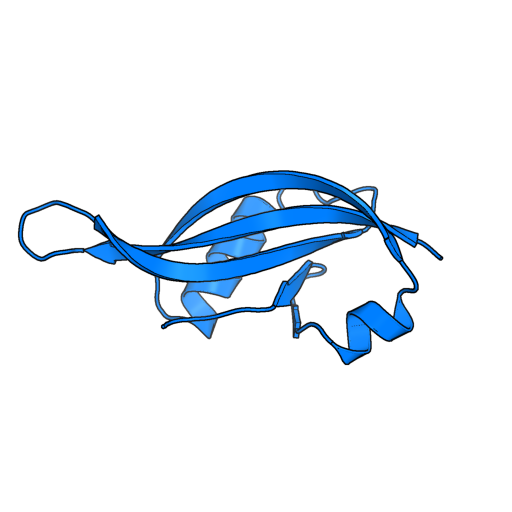50 1.00 96.88 83 GLN A CA 1
ATOM 658 C C . GLN A 1 83 ? -1.926 -4.887 0.059 1.00 96.88 83 GLN A C 1
ATOM 660 O O . GLN A 1 83 ? -2.216 -3.930 -0.659 1.00 96.88 83 GLN A O 1
ATOM 665 N N . GLY A 1 84 ? -1.325 -5.979 -0.408 1.00 94.75 84 GLY A N 1
ATOM 666 C CA . GLY A 1 84 ? -0.900 -6.155 -1.799 1.00 94.75 84 GLY A CA 1
ATOM 667 C C . GLY A 1 84 ? 0.551 -6.611 -1.918 1.00 94.75 84 GLY A C 1
ATOM 668 O O . GLY A 1 84 ? 1.1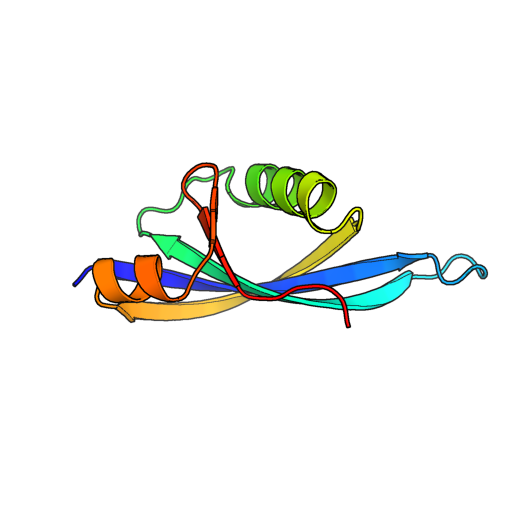76 -6.991 -0.931 1.00 94.75 84 GLY A O 1
ATOM 669 N N . GLY A 1 85 ? 1.094 -6.574 -3.131 1.00 91.62 85 GLY A N 1
ATOM 670 C CA . GLY A 1 85 ? 2.448 -7.053 -3.381 1.00 91.62 85 GLY A CA 1
ATOM 671 C C . GLY A 1 85 ? 2.823 -7.124 -4.852 1.00 91.62 85 GLY A C 1
ATOM 672 O O . GLY A 1 85 ? 2.196 -6.492 -5.707 1.00 91.62 85 GLY A O 1
ATOM 673 N N . GLU A 1 86 ? 3.891 -7.868 -5.119 1.00 89.38 86 GLU A N 1
ATOM 674 C CA . GLU A 1 86 ? 4.348 -8.200 -6.468 1.00 89.38 86 GLU A CA 1
ATOM 675 C C . GLU A 1 86 ? 3.398 -9.220 -7.123 1.00 89.38 86 GLU A C 1
ATOM 677 O O . GLU A 1 86 ? 2.741 -9.995 -6.424 1.00 89.38 86 GLU A O 1
ATOM 682 N N . ARG A 1 87 ? 3.296 -9.177 -8.455 1.00 77.88 87 ARG A N 1
ATOM 683 C CA . ARG A 1 87 ? 2.573 -10.166 -9.269 1.00 77.88 87 ARG A CA 1
ATOM 684 C C . ARG A 1 87 ? 3.418 -11.398 -9.558 1.00 77.88 87 ARG A C 1
ATOM 686 O O . ARG A 1 87 ? 4.650 -11.240 -9.700 1.00 77.88 87 ARG A O 1
#

Foldseek 3Di:
DFKWWKKKWFWWDDPVPRDIDTFKIWIKTATPVGDPCVVVVVQVVCCVPAVTGTDDIGTPGMDDDDVVVQVVAFDDDPRMTIDMYGD

Solvent-accessible surface area (backbone atoms only — not comparable to full-atom values): 4925 Å² total; per-residue (Å²): 117,47,50,24,42,36,29,39,39,31,26,31,43,76,65,85,80,87,49,72,38,83,46,31,33,38,41,37,41,33,55,67,86,58,65,90,60,46,68,63,54,49,40,53,48,33,39,72,76,68,72,35,44,63,49,66,72,46,78,78,49,73,48,77,40,53,61,71,58,49,61,75,72,30,50,78,56,100,87,37,34,31,46,72,47,74,115

Mean predicted aligned error: 2.95 Å